Protein AF-A0A538EQU2-F1 (afdb_monomer)

Mean predicted aligned error: 4.3 Å

Structure (mmCIF, N/CA/C/O backbone):
data_AF-A0A538EQU2-F1
#
_entry.id   AF-A0A538EQU2-F1
#
loop_
_atom_site.group_PDB
_atom_site.id
_atom_site.type_symbol
_atom_site.label_atom_id
_atom_site.label_alt_id
_atom_site.label_comp_id
_atom_site.label_asym_id
_atom_site.label_entity_id
_atom_site.label_seq_id
_atom_site.pdbx_PDB_ins_code
_atom_site.Cartn_x
_atom_site.Cartn_y
_atom_site.Cartn_z
_atom_site.occupancy
_atom_site.B_iso_or_equiv
_atom_site.auth_seq_id
_atom_site.auth_comp_id
_atom_site.auth_asym_id
_atom_site.auth_atom_id
_atom_site.pdbx_PDB_model_num
ATOM 1 N N . ARG A 1 1 ? -14.910 -2.045 19.315 1.00 92.25 1 ARG A N 1
ATOM 2 C CA . ARG A 1 1 ? -13.567 -1.432 19.127 1.00 92.25 1 ARG A CA 1
ATOM 3 C C . ARG A 1 1 ? -13.549 -0.853 17.726 1.00 92.25 1 ARG A C 1
ATOM 5 O O . ARG A 1 1 ? -14.188 -1.439 16.858 1.00 92.25 1 ARG A O 1
ATOM 12 N N . ARG A 1 2 ? -12.875 0.270 17.505 1.00 97.75 2 ARG A N 1
ATOM 13 C CA . ARG A 1 2 ? -12.902 1.014 16.248 1.00 97.75 2 ARG A CA 1
ATOM 14 C C . ARG A 1 2 ? -11.550 0.991 15.546 1.00 97.75 2 ARG A C 1
ATOM 16 O O . ARG A 1 2 ? -10.551 1.387 16.137 1.00 97.75 2 ARG A O 1
ATOM 23 N N . LEU A 1 3 ? -11.540 0.582 14.282 1.00 98.19 3 LEU A N 1
ATOM 24 C CA . LEU A 1 3 ? -10.368 0.594 13.410 1.00 98.19 3 LEU A CA 1
ATOM 25 C C . LEU A 1 3 ? -10.465 1.766 12.427 1.00 98.19 3 LEU A C 1
ATOM 27 O O . LEU A 1 3 ? -11.423 1.862 11.660 1.00 98.19 3 LEU A O 1
ATOM 31 N N . ALA A 1 4 ? -9.466 2.643 12.439 1.00 98.25 4 ALA A N 1
ATOM 32 C CA . ALA A 1 4 ? -9.287 3.673 11.431 1.00 98.25 4 ALA A CA 1
ATOM 33 C C . ALA A 1 4 ? -8.661 3.080 10.160 1.00 98.25 4 ALA A C 1
ATOM 35 O O . ALA A 1 4 ? -7.659 2.367 10.213 1.00 98.25 4 ALA A O 1
ATOM 36 N N . LEU A 1 5 ? -9.256 3.401 9.019 1.00 97.88 5 LEU A N 1
ATOM 37 C CA . LEU A 1 5 ? -8.795 3.041 7.686 1.00 97.88 5 LEU A CA 1
ATOM 38 C C . LEU A 1 5 ? -8.417 4.308 6.918 1.00 97.88 5 LEU A C 1
ATOM 40 O O . LEU A 1 5 ? -8.997 5.377 7.139 1.00 97.88 5 LEU A O 1
ATOM 44 N N . GLY A 1 6 ? -7.495 4.158 5.972 1.00 96.56 6 GLY A N 1
ATOM 45 C CA . GLY A 1 6 ? -7.192 5.183 4.981 1.00 96.56 6 GLY A CA 1
ATOM 46 C C . GLY A 1 6 ? -8.298 5.333 3.931 1.00 96.56 6 GLY A C 1
ATOM 47 O O . GLY A 1 6 ? -9.447 4.917 4.120 1.00 96.56 6 GLY A O 1
ATOM 48 N N . SER A 1 7 ? -7.936 5.931 2.798 1.00 95.38 7 SER A N 1
ATOM 49 C CA . SER A 1 7 ? -8.863 6.159 1.685 1.00 95.38 7 SER A CA 1
ATOM 50 C C . SER A 1 7 ? -9.351 4.837 1.095 1.00 95.38 7 SER A C 1
ATOM 52 O O . SER A 1 7 ? -8.582 3.882 0.997 1.00 95.38 7 SER A O 1
ATOM 54 N N . ARG A 1 8 ? -10.636 4.756 0.719 1.00 94.88 8 ARG A N 1
ATOM 55 C CA . ARG A 1 8 ? -11.276 3.506 0.239 1.00 94.88 8 ARG A CA 1
ATOM 56 C C . ARG A 1 8 ? -10.583 2.819 -0.939 1.00 94.88 8 ARG A C 1
ATOM 58 O O . ARG A 1 8 ? -10.803 1.630 -1.130 1.00 94.88 8 ARG A O 1
ATOM 65 N N . ASP A 1 9 ? -9.809 3.544 -1.732 1.00 93.19 9 ASP A N 1
ATOM 66 C CA . ASP A 1 9 ? -9.054 3.031 -2.876 1.00 93.19 9 ASP A CA 1
ATOM 67 C C . ASP A 1 9 ? -7.644 2.536 -2.500 1.00 93.19 9 ASP A C 1
ATOM 69 O O . ASP A 1 9 ? -6.942 1.992 -3.348 1.00 93.19 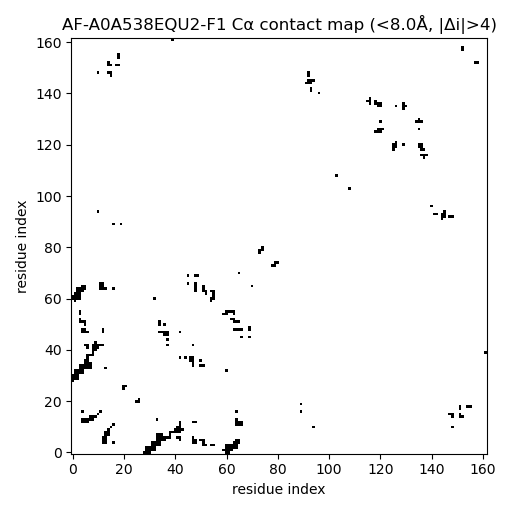9 ASP A O 1
ATOM 73 N N . SER A 1 10 ? -7.218 2.685 -1.241 1.00 94.75 10 SER A N 1
ATOM 74 C CA . SER A 1 10 ? -5.929 2.185 -0.757 1.00 94.75 10 SER A CA 1
ATOM 75 C C . SER A 1 10 ? -5.959 0.678 -0.513 1.00 94.75 10 SER A C 1
ATOM 77 O O . SER A 1 10 ? -6.725 0.178 0.319 1.00 94.75 10 SER A O 1
ATOM 79 N N . ALA A 1 11 ? -5.050 -0.043 -1.173 1.00 94.69 11 ALA A N 1
ATOM 80 C CA . ALA A 1 11 ? -4.857 -1.473 -0.957 1.00 94.69 11 ALA A CA 1
ATOM 81 C C . ALA A 1 11 ? -4.475 -1.776 0.503 1.00 94.69 11 ALA A C 1
ATOM 83 O O . ALA A 1 11 ? -5.140 -2.564 1.174 1.00 94.69 11 ALA A O 1
ATOM 84 N N . GLN A 1 12 ? -3.434 -1.111 1.005 1.00 95.62 12 GLN A N 1
ATOM 85 C CA . GLN A 1 12 ? -2.816 -1.379 2.302 1.00 95.62 12 GLN A CA 1
ATOM 86 C C . GLN A 1 12 ? -3.579 -0.798 3.496 1.00 95.62 12 GLN A C 1
ATOM 88 O O . GLN A 1 12 ? -3.540 -1.376 4.578 1.00 95.62 12 GLN A O 1
ATOM 93 N N . ALA A 1 13 ? -4.267 0.333 3.313 1.00 96.69 13 ALA A N 1
ATOM 94 C CA . ALA A 1 13 ? -4.883 1.075 4.412 1.00 96.69 13 ALA A CA 1
ATOM 95 C C . ALA A 1 13 ? -6.408 0.912 4.478 1.00 96.69 13 ALA A C 1
ATOM 97 O O . ALA A 1 13 ? -7.019 1.364 5.445 1.00 96.69 13 ALA A O 1
ATOM 98 N N . ALA A 1 14 ? -7.038 0.285 3.477 1.00 96.75 14 ALA A N 1
ATOM 99 C CA . ALA A 1 14 ? -8.486 0.083 3.455 1.00 96.75 14 ALA A CA 1
ATOM 100 C C . ALA A 1 14 ? -8.906 -1.297 2.931 1.00 96.75 14 ALA A C 1
ATOM 102 O O . ALA A 1 14 ? -9.552 -2.043 3.664 1.00 96.75 14 ALA A O 1
ATOM 103 N N . ILE A 1 15 ? -8.535 -1.658 1.700 1.00 97.06 15 ILE A N 1
ATOM 104 C CA . ILE A 1 15 ? -9.085 -2.839 1.012 1.00 97.06 15 ILE A CA 1
ATOM 105 C C . ILE A 1 15 ? -8.626 -4.144 1.676 1.00 97.06 15 ILE A C 1
ATOM 107 O O . ILE A 1 15 ? -9.459 -4.948 2.098 1.00 97.06 15 ILE A O 1
ATOM 111 N N . LEU A 1 16 ? -7.314 -4.358 1.809 1.00 97.69 16 LEU A N 1
ATOM 112 C CA . LEU A 1 16 ? -6.766 -5.571 2.421 1.00 97.69 16 LEU A CA 1
ATOM 113 C C . LEU A 1 16 ? -7.088 -5.683 3.921 1.00 97.69 16 LEU A C 1
ATOM 115 O O . LEU A 1 16 ? -7.492 -6.765 4.343 1.00 97.69 16 LEU A O 1
ATOM 119 N N . PRO A 1 17 ? -6.995 -4.616 4.742 1.00 97.38 17 PRO A N 1
ATOM 120 C CA . PRO A 1 17 ? -7.414 -4.683 6.143 1.00 97.38 17 PRO A CA 1
ATOM 121 C C . PRO A 1 17 ? -8.853 -5.179 6.331 1.00 97.38 17 PRO A C 1
ATOM 123 O O . PRO A 1 17 ? -9.096 -6.040 7.172 1.00 97.38 17 PRO A O 1
ATOM 126 N N . VAL A 1 18 ? -9.800 -4.689 5.521 1.00 97.50 18 VAL A N 1
ATOM 127 C CA . VAL A 1 18 ? -11.200 -5.148 5.561 1.00 97.50 18 VAL A CA 1
ATOM 128 C C . VAL A 1 18 ? -11.311 -6.617 5.158 1.00 97.50 18 VAL A C 1
ATOM 130 O O . VAL A 1 18 ? -12.011 -7.382 5.817 1.00 97.50 18 VAL A O 1
ATOM 133 N N . HIS A 1 19 ? -10.586 -7.035 4.123 1.00 97.75 19 HIS A N 1
ATOM 134 C CA . HIS A 1 19 ? -10.559 -8.433 3.699 1.00 97.75 19 HIS A CA 1
ATOM 135 C C . HIS A 1 19 ? -10.064 -9.372 4.809 1.00 97.75 19 HIS A C 1
ATOM 137 O O . HIS A 1 19 ? -10.694 -10.394 5.079 1.00 97.75 19 HIS A O 1
ATOM 143 N N . TYR A 1 20 ? -8.994 -9.008 5.517 1.00 97.81 20 TYR A N 1
ATOM 144 C CA . TYR A 1 20 ? -8.469 -9.834 6.605 1.00 97.81 20 TYR A CA 1
ATOM 145 C C . TYR A 1 20 ? -9.373 -9.849 7.846 1.00 97.81 20 TYR A C 1
ATOM 147 O O . TYR A 1 20 ? -9.475 -10.882 8.508 1.00 97.81 20 TYR A O 1
ATOM 155 N N . LEU A 1 21 ? -10.087 -8.754 8.139 1.00 96.94 21 LEU A N 1
ATOM 156 C CA . LEU A 1 21 ? -11.135 -8.760 9.167 1.00 96.94 21 LEU A CA 1
ATOM 157 C C . LEU A 1 21 ? -12.263 -9.735 8.819 1.00 96.94 21 LEU A C 1
ATOM 159 O O . LEU A 1 21 ? -12.713 -10.482 9.691 1.00 96.94 21 LEU A O 1
ATOM 163 N N . HIS A 1 22 ? -12.674 -9.767 7.551 1.00 96.38 22 HIS A N 1
ATOM 164 C CA . HIS A 1 22 ? -13.692 -10.699 7.087 1.00 96.38 22 HIS A CA 1
ATOM 165 C C . HIS A 1 22 ? -13.235 -12.155 7.186 1.00 96.38 22 HIS A C 1
ATOM 167 O O . HIS A 1 22 ? -13.958 -12.997 7.716 1.00 96.38 22 HIS A O 1
ATOM 173 N N . GLN A 1 23 ? -12.013 -12.463 6.736 1.00 96.75 23 GLN A N 1
ATOM 174 C CA . GLN A 1 23 ? -11.447 -13.812 6.857 1.00 96.75 23 GLN A CA 1
ATOM 175 C C . GLN A 1 23 ? -11.367 -14.286 8.316 1.00 96.75 23 GLN A C 1
ATOM 177 O O . GLN A 1 23 ? -11.511 -15.476 8.588 1.00 96.75 23 GLN A O 1
ATOM 182 N N . ALA A 1 24 ? -11.177 -13.360 9.259 1.00 96.44 24 ALA A N 1
ATOM 183 C CA . ALA A 1 24 ? -11.186 -13.642 10.690 1.00 96.44 24 ALA A CA 1
ATOM 184 C C . ALA A 1 24 ? -12.600 -13.720 11.309 1.00 96.44 24 ALA A C 1
ATOM 186 O O . ALA A 1 24 ? -12.722 -14.021 12.496 1.00 96.44 24 ALA A O 1
ATOM 187 N N . GLY A 1 25 ? -13.664 -13.442 10.547 1.00 96.94 25 GLY A N 1
ATOM 188 C CA . GLY A 1 25 ? -15.045 -13.414 11.039 1.00 96.94 25 GLY A CA 1
ATOM 189 C C . GLY A 1 25 ? -15.344 -12.246 11.986 1.00 96.94 25 GLY A C 1
ATOM 190 O O . GLY A 1 25 ? -16.201 -12.366 12.861 1.00 96.94 25 GLY A O 1
ATOM 191 N N . LEU A 1 26 ? -14.621 -11.128 11.852 1.00 96.38 26 LEU A N 1
ATOM 192 C CA . LEU A 1 26 ? -14.677 -9.985 12.772 1.00 96.38 26 LEU A CA 1
ATOM 193 C C . LEU A 1 26 ? -15.533 -8.811 12.273 1.00 96.38 26 LEU A C 1
ATOM 195 O O . LEU A 1 26 ? -15.562 -7.771 12.932 1.00 96.38 26 LEU A O 1
ATOM 199 N N . ASP A 1 27 ? -16.261 -8.962 11.163 1.00 92.12 27 ASP A N 1
ATOM 200 C CA . ASP A 1 27 ? -17.021 -7.871 10.524 1.00 92.12 27 ASP A CA 1
ATOM 201 C C . ASP A 1 27 ? -17.986 -7.150 11.480 1.00 92.12 27 ASP A C 1
ATOM 203 O O . ASP A 1 27 ? -18.115 -5.931 11.440 1.00 92.12 27 ASP A O 1
ATOM 207 N N . ALA A 1 28 ? -18.655 -7.894 12.367 1.00 92.19 28 ALA A N 1
ATOM 208 C CA . ALA A 1 28 ? -19.609 -7.339 13.333 1.00 92.19 28 ALA A CA 1
ATOM 209 C C . ALA A 1 28 ? -18.965 -6.903 14.664 1.00 92.19 28 ALA A C 1
ATOM 211 O O . ALA A 1 28 ? -19.634 -6.307 15.507 1.00 92.19 28 ALA A O 1
ATOM 212 N N . ALA A 1 29 ? -17.688 -7.229 14.885 1.00 94.44 29 ALA A N 1
ATOM 213 C CA . ALA A 1 29 ? -16.972 -6.948 16.131 1.00 94.44 29 ALA A CA 1
ATOM 214 C C . ALA A 1 29 ? -16.153 -5.646 16.074 1.00 94.44 29 ALA A C 1
ATOM 216 O O . ALA A 1 29 ? -15.727 -5.128 17.117 1.00 94.44 29 ALA A O 1
ATOM 217 N N . VAL A 1 30 ? -15.915 -5.128 14.866 1.00 96.50 30 VAL A N 1
ATOM 218 C CA . VAL A 1 30 ? -15.043 -3.980 14.613 1.00 96.50 30 VAL A CA 1
ATOM 219 C C . VAL A 1 30 ? -15.813 -2.879 13.893 1.00 96.50 30 VAL A C 1
ATOM 221 O O . VAL A 1 30 ? -16.273 -3.051 12.769 1.00 96.50 30 VAL A O 1
ATOM 224 N N . ASP A 1 31 ? -15.888 -1.709 14.522 1.00 97.56 31 ASP A N 1
ATOM 225 C CA . ASP A 1 31 ? -16.409 -0.507 13.879 1.00 97.56 31 ASP A CA 1
ATOM 226 C C . ASP A 1 31 ? -15.339 0.080 12.954 1.00 97.56 31 ASP A C 1
ATOM 228 O O . ASP A 1 31 ? -14.210 0.326 13.383 1.00 97.56 31 ASP A O 1
ATOM 232 N N . LEU A 1 32 ? -15.680 0.364 11.700 1.00 97.69 32 LEU A N 1
ATOM 233 C CA . LEU A 1 32 ? -14.740 0.950 10.744 1.00 97.69 32 LEU A CA 1
ATOM 234 C C . LEU A 1 32 ? -14.916 2.470 10.666 1.00 97.69 32 LEU A C 1
ATOM 236 O O . LEU A 1 32 ? -16.000 2.968 10.363 1.00 97.69 32 LEU A O 1
ATOM 240 N N . LEU A 1 33 ? -13.834 3.213 10.897 1.00 98.00 33 LEU A N 1
ATOM 241 C CA . LEU A 1 33 ? -13.748 4.649 10.637 1.00 98.00 33 LEU A CA 1
ATOM 242 C C . LEU A 1 33 ? -12.923 4.869 9.372 1.00 98.00 33 LEU A C 1
ATOM 244 O O . LEU A 1 33 ? -11.709 4.710 9.392 1.00 98.00 33 LEU A O 1
ATOM 248 N N . ARG A 1 34 ? -13.568 5.253 8.272 1.00 96.38 34 ARG A N 1
ATOM 249 C CA . ARG A 1 34 ? -12.881 5.480 6.997 1.00 96.38 34 ARG A CA 1
ATOM 250 C C . ARG A 1 34 ? -12.536 6.950 6.784 1.00 96.38 34 ARG A C 1
ATOM 252 O O . ARG A 1 34 ? -13.391 7.810 6.990 1.00 96.38 34 ARG A O 1
ATOM 259 N N . ILE A 1 35 ? -11.310 7.221 6.333 1.00 96.19 35 ILE A N 1
ATOM 260 C CA . ILE A 1 35 ? -10.812 8.575 6.077 1.00 96.19 35 ILE A CA 1
ATOM 261 C C . ILE A 1 35 ? -10.385 8.714 4.611 1.00 96.19 35 ILE A C 1
ATOM 263 O O . ILE A 1 35 ? -9.271 8.378 4.206 1.00 96.19 35 ILE A O 1
ATOM 267 N N . ASP A 1 36 ? -11.292 9.261 3.808 1.00 94.12 36 ASP A N 1
ATOM 268 C CA . ASP A 1 36 ? -11.098 9.504 2.377 1.00 94.12 36 ASP A CA 1
ATOM 269 C C . ASP A 1 36 ? -10.420 10.862 2.120 1.00 94.12 36 ASP A C 1
ATOM 271 O O . ASP A 1 36 ? -11.040 11.789 1.599 1.00 94.12 36 ASP A O 1
ATOM 275 N N . SER A 1 37 ? -9.159 11.010 2.536 1.00 89.88 37 SER A N 1
ATOM 276 C CA . 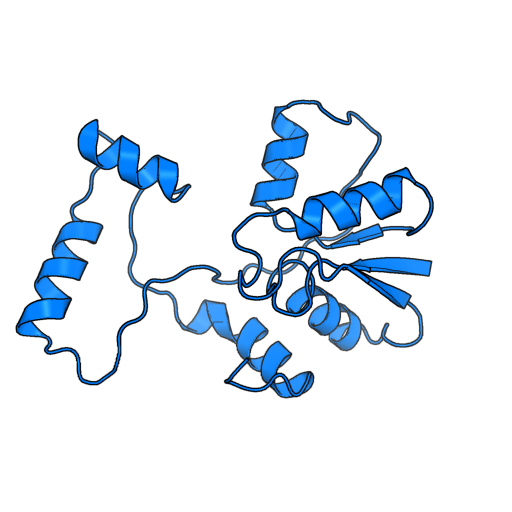SER A 1 37 ? -8.405 12.262 2.375 1.00 89.88 37 SER A CA 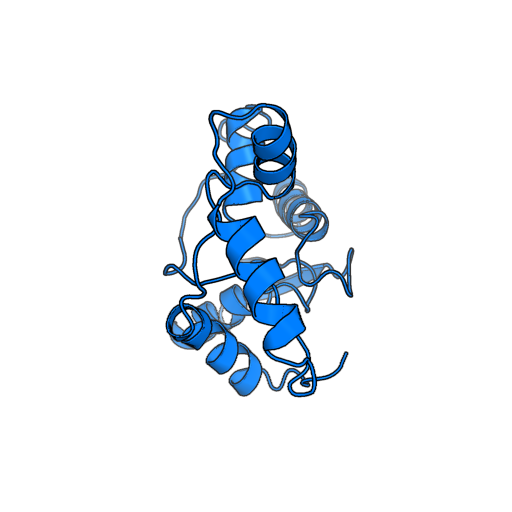1
ATOM 277 C C . SER A 1 37 ? -7.552 12.349 1.105 1.00 89.88 37 SER A C 1
ATOM 279 O O . SER A 1 37 ? -7.104 13.449 0.783 1.00 89.88 37 SER A O 1
ATOM 281 N N . ASP A 1 38 ? -7.345 11.244 0.377 1.00 86.56 38 ASP A N 1
ATOM 282 C CA . ASP A 1 38 ? -6.484 11.214 -0.816 1.00 86.56 38 ASP A CA 1
ATOM 283 C C . ASP A 1 38 ? -6.963 10.208 -1.885 1.00 86.56 38 ASP A C 1
ATOM 285 O O . ASP A 1 38 ? -6.227 9.337 -2.348 1.00 86.56 38 ASP A O 1
ATOM 289 N N . LEU A 1 39 ? -8.244 10.311 -2.255 1.00 90.25 39 LEU A N 1
ATOM 290 C CA . LEU A 1 39 ? -8.863 9.448 -3.267 1.00 90.25 39 LEU A CA 1
ATOM 291 C C . LEU A 1 39 ? -8.269 9.653 -4.667 1.00 90.25 39 LEU A C 1
ATOM 293 O O . LEU A 1 39 ? -7.948 10.767 -5.081 1.00 90.25 39 LEU A O 1
ATOM 297 N N . GLY A 1 40 ? -8.199 8.563 -5.427 1.00 87.56 40 GLY A N 1
ATOM 298 C CA . GLY A 1 40 ? -7.614 8.501 -6.765 1.00 87.56 40 GLY A CA 1
ATOM 299 C C . GLY A 1 40 ? -6.102 8.273 -6.751 1.00 87.56 40 GLY A C 1
ATOM 300 O O . GLY A 1 40 ? -5.488 8.186 -7.817 1.00 87.56 40 GLY A O 1
ATOM 301 N N . LYS A 1 41 ? -5.488 8.184 -5.565 1.00 88.44 41 LYS A N 1
ATOM 302 C CA . LYS A 1 41 ? -4.062 7.881 -5.388 1.00 88.44 41 LYS A CA 1
ATOM 303 C C . LYS A 1 41 ? -3.806 6.435 -5.004 1.00 88.44 41 LYS A C 1
ATOM 305 O O . LYS A 1 41 ? -2.650 6.037 -4.972 1.00 88.44 41 LYS A O 1
ATOM 310 N N . HIS A 1 42 ? -4.845 5.648 -4.729 1.00 88.19 42 HIS A N 1
ATOM 311 C CA . HIS A 1 42 ? -4.731 4.216 -4.443 1.00 88.19 42 HIS A CA 1
ATOM 312 C C . HIS A 1 42 ? -3.758 3.890 -3.291 1.00 88.19 42 HIS A C 1
ATOM 314 O O . HIS A 1 42 ? -3.185 2.805 -3.220 1.00 88.19 42 HIS A O 1
ATOM 320 N N . GLY A 1 43 ? -3.577 4.838 -2.363 1.00 84.56 43 GLY A N 1
ATOM 321 C CA . GLY A 1 43 ? -2.656 4.714 -1.233 1.00 84.56 43 GLY A CA 1
ATOM 322 C C . GLY A 1 43 ? -1.195 5.091 -1.507 1.00 84.56 43 GLY A C 1
ATOM 323 O O . GLY A 1 43 ? -0.363 4.808 -0.657 1.00 84.56 43 GLY A O 1
ATOM 324 N N . ASP A 1 44 ? -0.860 5.722 -2.632 1.00 84.44 44 ASP A N 1
ATOM 325 C CA . ASP A 1 44 ? 0.534 6.027 -3.007 1.00 84.44 44 ASP A CA 1
ATOM 326 C C . ASP A 1 44 ? 1.231 7.066 -2.099 1.00 84.44 44 ASP A C 1
ATOM 328 O O . ASP A 1 44 ? 2.433 7.004 -1.865 1.00 84.44 44 ASP A O 1
ATOM 332 N N . THR A 1 45 ? 0.493 8.023 -1.524 1.00 82.62 45 THR A N 1
ATOM 333 C CA . THR A 1 45 ? 1.106 9.172 -0.821 1.00 82.62 45 THR A CA 1
ATOM 334 C C . THR A 1 45 ? 1.293 8.988 0.689 1.00 82.62 45 THR A C 1
ATOM 336 O O . THR A 1 45 ? 1.888 9.846 1.343 1.00 82.62 45 THR A O 1
ATOM 339 N N . GLY A 1 46 ? 0.698 7.948 1.285 1.00 87.25 46 GLY A N 1
ATOM 340 C CA . GLY A 1 46 ? 0.628 7.756 2.742 1.00 87.25 46 GLY A CA 1
ATOM 341 C C . GLY A 1 46 ? -0.227 8.788 3.504 1.00 87.25 46 GLY A C 1
ATOM 342 O O . GLY A 1 46 ? -0.404 8.666 4.716 1.00 87.25 46 GLY A O 1
ATOM 343 N N . ARG A 1 47 ? -0.814 9.800 2.841 1.00 90.81 47 ARG A N 1
ATOM 344 C CA . ARG A 1 47 ? -1.575 10.870 3.516 1.00 90.81 47 ARG A CA 1
ATOM 345 C C . ARG A 1 47 ? -2.737 10.334 4.353 1.00 90.81 47 ARG A C 1
ATOM 347 O O . ARG A 1 47 ? -2.896 10.727 5.508 1.00 90.81 47 ARG A O 1
ATOM 354 N N . SER A 1 48 ? -3.538 9.441 3.779 1.00 94.00 48 SER A N 1
ATOM 355 C CA . SER A 1 48 ? -4.701 8.884 4.477 1.00 94.00 48 SER A CA 1
ATOM 356 C C . SER A 1 48 ? -4.322 7.964 5.642 1.00 94.00 48 SER A C 1
ATOM 358 O O . SER A 1 48 ? -5.059 7.885 6.622 1.00 94.00 48 SER A O 1
ATOM 360 N N . GLU A 1 49 ? -3.138 7.351 5.597 1.00 94.69 49 GLU A N 1
ATOM 361 C CA . GLU A 1 49 ? -2.577 6.562 6.699 1.00 94.69 49 GLU A CA 1
ATOM 362 C C . GLU A 1 49 ? -2.183 7.457 7.877 1.00 94.69 49 GLU A C 1
ATOM 364 O O . GLU A 1 49 ? -2.515 7.156 9.023 1.00 94.69 49 GLU A O 1
ATOM 369 N N . LEU A 1 50 ? -1.549 8.603 7.605 1.00 94.00 50 LEU A N 1
ATOM 370 C CA . LEU A 1 50 ? -1.237 9.596 8.638 1.00 94.00 50 LEU A CA 1
ATOM 371 C C . LEU A 1 50 ? -2.508 10.153 9.293 1.00 94.00 50 LEU A C 1
ATOM 373 O O . LEU A 1 50 ? -2.534 10.372 10.504 1.00 94.00 50 LEU A O 1
ATOM 377 N N . ASP A 1 51 ? -3.576 10.359 8.521 1.00 94.94 51 ASP A N 1
ATOM 378 C CA . ASP A 1 51 ? -4.861 10.794 9.071 1.00 94.94 51 ASP A CA 1
ATOM 379 C C . ASP A 1 51 ? -5.543 9.684 9.905 1.00 94.94 51 ASP A C 1
ATOM 381 O O . ASP A 1 51 ? -6.163 9.983 10.931 1.00 94.94 51 ASP A O 1
ATOM 385 N N . ALA A 1 52 ? -5.374 8.407 9.535 1.00 96.25 52 ALA A N 1
ATOM 386 C CA . ALA A 1 52 ? -5.816 7.261 10.336 1.00 96.25 52 ALA A CA 1
ATOM 387 C C . ALA A 1 52 ? -5.038 7.143 11.656 1.00 96.25 52 ALA A C 1
ATOM 389 O O . ALA A 1 52 ? -5.644 6.949 12.709 1.00 96.25 52 ALA A O 1
ATOM 390 N N . ILE A 1 53 ? -3.720 7.354 11.630 1.00 94.69 53 ILE A N 1
ATOM 391 C CA . ILE A 1 53 ? -2.887 7.427 12.838 1.00 94.69 53 ILE A CA 1
ATOM 392 C C . ILE A 1 53 ? -3.339 8.571 13.746 1.00 94.69 53 ILE A C 1
ATOM 394 O O . ILE A 1 53 ? -3.533 8.360 14.940 1.00 94.69 53 ILE A O 1
ATOM 398 N N . ARG A 1 54 ? -3.578 9.767 13.194 1.00 93.94 54 ARG A N 1
ATOM 399 C CA . ARG A 1 54 ? -4.116 10.900 13.966 1.00 93.94 54 ARG A CA 1
ATOM 400 C C . ARG A 1 54 ? -5.434 10.548 14.647 1.00 93.94 54 ARG A C 1
ATOM 402 O O . ARG A 1 54 ? -5.637 10.926 15.789 1.00 93.94 54 ARG A O 1
ATOM 409 N N . ALA A 1 55 ? -6.309 9.778 13.997 1.00 96.44 55 ALA A N 1
ATOM 410 C CA . ALA A 1 55 ? -7.544 9.321 14.632 1.00 96.44 55 ALA A CA 1
ATOM 411 C C . ALA A 1 55 ? -7.308 8.438 15.865 1.00 96.44 55 ALA A C 1
ATOM 413 O O . ALA A 1 55 ? -8.110 8.501 16.792 1.00 96.44 55 ALA A O 1
ATOM 414 N N . VAL A 1 56 ? -6.226 7.658 15.901 1.00 95.19 56 VAL A N 1
ATOM 415 C CA . VAL A 1 56 ? -5.838 6.892 17.095 1.00 95.19 56 VAL A CA 1
ATOM 416 C C . VAL A 1 56 ? -5.303 7.819 18.186 1.00 95.19 56 VAL A C 1
ATOM 418 O O . VAL A 1 56 ? -5.727 7.718 19.331 1.00 95.19 56 VAL A O 1
ATOM 421 N N . LEU A 1 57 ? -4.425 8.760 17.830 1.00 92.94 57 LEU A N 1
ATOM 422 C CA . LEU A 1 57 ? -3.836 9.714 18.781 1.00 92.94 57 LEU A CA 1
ATOM 423 C C . LEU A 1 57 ? -4.874 10.662 19.399 1.00 92.94 57 LEU A C 1
ATOM 425 O O . LEU A 1 57 ? -4.751 11.031 20.560 1.00 92.94 57 LEU A O 1
ATOM 429 N N . ASP A 1 58 ? -5.905 11.019 18.634 1.00 94.88 58 ASP A N 1
ATOM 430 C CA . ASP A 1 58 ? -7.032 11.842 19.083 1.00 94.88 58 ASP A CA 1
ATOM 431 C C . ASP A 1 58 ? -8.105 11.028 19.841 1.00 94.88 58 ASP A C 1
ATOM 433 O O . ASP A 1 58 ? -9.209 11.529 20.057 1.00 94.88 58 ASP A O 1
ATOM 437 N N . GLU A 1 59 ? -7.849 9.751 20.155 1.00 95.25 59 GLU A N 1
ATOM 438 C CA . GLU A 1 59 ? -8.794 8.830 20.813 1.00 95.25 59 GLU A CA 1
ATOM 439 C C . GLU A 1 59 ? -10.118 8.618 20.040 1.00 95.25 59 GLU A C 1
ATOM 441 O O . GLU A 1 59 ? -11.135 8.183 20.584 1.00 95.25 59 GLU A O 1
ATOM 446 N N . ARG A 1 60 ? -10.126 8.891 18.728 1.00 97.56 60 ARG A N 1
ATOM 447 C CA . ARG A 1 60 ? -11.281 8.668 17.836 1.00 97.56 60 ARG A CA 1
ATOM 448 C C . ARG A 1 60 ? -11.347 7.239 17.291 1.00 97.56 60 ARG A C 1
ATOM 450 O O . ARG A 1 60 ? -12.394 6.851 16.760 1.00 97.56 60 ARG A O 1
ATOM 457 N N . ALA A 1 61 ? -10.261 6.477 17.397 1.00 97.81 61 ALA A N 1
ATOM 458 C CA . ALA A 1 61 ? -10.149 5.068 17.030 1.00 97.81 61 ALA A CA 1
ATOM 459 C C . ALA A 1 61 ? -9.214 4.321 17.997 1.00 97.81 61 ALA A C 1
ATOM 461 O O . ALA A 1 61 ? -8.324 4.920 18.589 1.00 97.81 61 ALA A O 1
ATOM 462 N N . ASP A 1 62 ? -9.402 3.007 18.133 1.00 96.81 62 ASP A N 1
ATOM 463 C CA . ASP A 1 62 ? -8.555 2.142 18.966 1.00 96.81 62 ASP A CA 1
ATOM 464 C C . ASP A 1 62 ? -7.298 1.653 18.216 1.00 96.81 62 ASP A C 1
ATOM 466 O O . ASP A 1 62 ? -6.307 1.277 18.836 1.00 96.81 62 ASP A O 1
ATOM 470 N N . ALA A 1 63 ? -7.354 1.598 16.883 1.00 97.00 63 ALA A N 1
ATOM 471 C CA . ALA A 1 63 ? -6.290 1.098 16.014 1.00 97.00 63 ALA A CA 1
ATOM 472 C C . ALA A 1 63 ? -6.346 1.780 14.641 1.00 97.00 63 ALA A C 1
ATOM 474 O O . ALA A 1 63 ? -7.388 2.317 14.264 1.00 97.00 63 ALA A O 1
ATOM 475 N N . ALA A 1 64 ? -5.259 1.707 13.870 1.00 97.25 64 ALA A N 1
ATOM 476 C CA . ALA A 1 64 ? -5.201 2.161 12.481 1.00 97.25 64 ALA A CA 1
ATOM 477 C C . ALA A 1 64 ? -4.591 1.082 11.578 1.00 97.25 64 ALA A C 1
ATOM 479 O O . ALA A 1 64 ? -3.665 0.383 11.988 1.00 97.25 64 ALA A O 1
ATOM 480 N N . ALA A 1 65 ? -5.093 0.972 10.348 1.00 97.31 65 ALA A N 1
ATOM 481 C CA . ALA A 1 65 ? -4.466 0.183 9.295 1.00 97.31 65 ALA A CA 1
ATOM 482 C C . ALA A 1 65 ? -3.581 1.077 8.418 1.00 97.31 65 ALA A C 1
ATOM 484 O O . ALA A 1 65 ? -4.054 2.072 7.868 1.00 97.31 65 ALA A O 1
ATOM 485 N N . ILE A 1 66 ? -2.304 0.717 8.292 1.00 95.50 66 ILE A N 1
ATOM 486 C CA . ILE A 1 66 ? -1.287 1.479 7.557 1.00 95.50 66 ILE A CA 1
ATOM 487 C C . ILE A 1 66 ? -0.354 0.533 6.792 1.00 95.50 66 ILE A C 1
ATOM 489 O O . ILE A 1 66 ? -0.245 -0.651 7.116 1.00 95.50 66 ILE A O 1
ATOM 493 N N . GLY A 1 67 ? 0.336 1.058 5.785 1.00 94.19 67 GLY A N 1
ATOM 494 C CA . GLY A 1 67 ? 1.381 0.363 5.048 1.00 94.19 67 GLY A CA 1
ATOM 495 C C . GLY A 1 67 ? 2.711 0.336 5.797 1.00 94.19 67 GLY A C 1
ATOM 496 O O . GLY A 1 67 ? 3.021 1.212 6.609 1.00 94.19 67 GLY A O 1
ATOM 497 N N . ILE A 1 68 ? 3.539 -0.662 5.474 1.00 90.88 68 ILE A N 1
ATOM 498 C CA . ILE A 1 68 ? 4.853 -0.844 6.103 1.00 90.88 68 ILE A CA 1
ATOM 499 C C . ILE A 1 68 ? 5.778 0.358 5.872 1.00 90.88 68 ILE A C 1
ATOM 501 O O . ILE A 1 68 ? 6.473 0.774 6.792 1.00 90.88 68 ILE A O 1
ATOM 505 N N . THR A 1 69 ? 5.725 0.980 4.690 1.00 88.44 69 THR A N 1
ATOM 506 C CA . THR A 1 69 ? 6.535 2.161 4.363 1.00 88.44 69 THR A CA 1
ATOM 507 C C . THR A 1 69 ? 6.240 3.327 5.307 1.00 88.44 69 THR A C 1
ATOM 509 O O . THR A 1 69 ? 7.167 3.954 5.820 1.00 88.44 69 THR A O 1
ATOM 512 N N . THR A 1 70 ? 4.960 3.582 5.598 1.00 91.00 70 THR A N 1
ATOM 513 C CA . THR A 1 70 ? 4.537 4.607 6.561 1.00 91.00 70 THR A CA 1
ATOM 514 C C . THR A 1 70 ? 4.967 4.252 7.979 1.00 91.00 70 THR A C 1
ATOM 516 O O . THR A 1 70 ? 5.509 5.100 8.686 1.00 91.00 70 THR A O 1
ATOM 519 N N . TRP A 1 71 ? 4.777 2.995 8.390 1.00 91.31 71 TRP A N 1
ATOM 520 C CA . TRP A 1 71 ? 5.197 2.518 9.710 1.00 91.31 71 TRP A CA 1
ATOM 521 C C . TRP A 1 71 ? 6.705 2.699 9.938 1.00 91.31 71 TRP A C 1
ATOM 523 O O . TRP A 1 71 ? 7.124 3.259 10.951 1.00 91.31 71 TRP A O 1
ATOM 533 N N . GLU A 1 72 ? 7.530 2.293 8.971 1.00 88.12 72 GLU A N 1
ATOM 534 C CA . GLU A 1 72 ? 8.986 2.428 9.042 1.00 88.12 72 GLU A CA 1
ATOM 535 C C . GLU A 1 72 ? 9.454 3.885 8.995 1.00 88.12 72 GLU A C 1
ATOM 537 O O . GLU A 1 72 ? 10.461 4.224 9.615 1.00 88.12 72 GLU A O 1
ATOM 542 N N . ALA A 1 73 ? 8.769 4.755 8.248 1.00 84.88 73 ALA A N 1
ATOM 543 C CA . ALA A 1 73 ? 9.075 6.184 8.229 1.00 84.88 73 ALA A CA 1
ATOM 544 C C . ALA A 1 73 ? 8.852 6.815 9.613 1.00 84.88 73 ALA A C 1
ATOM 546 O O . ALA A 1 73 ? 9.753 7.451 10.152 1.00 84.88 73 ALA A O 1
ATOM 547 N N . ILE A 1 74 ? 7.702 6.545 10.238 1.00 82.44 74 ILE A N 1
ATOM 548 C CA . ILE A 1 74 ? 7.374 7.062 11.576 1.00 82.44 74 ILE A CA 1
ATOM 549 C C . ILE A 1 74 ? 8.334 6.515 12.638 1.00 82.44 74 ILE A C 1
ATOM 551 O O . ILE A 1 74 ? 8.753 7.254 13.528 1.00 82.44 74 ILE A O 1
ATOM 555 N N . GLY A 1 75 ? 8.689 5.228 12.547 1.00 76.25 75 GLY A N 1
ATOM 556 C CA . GLY A 1 75 ? 9.624 4.593 13.475 1.00 76.25 75 GLY A CA 1
ATOM 557 C C . GLY A 1 75 ? 11.050 5.141 13.370 1.00 76.25 75 GLY A C 1
ATOM 558 O O . GLY A 1 75 ? 11.707 5.311 14.393 1.00 76.25 75 GLY A O 1
ATOM 559 N N . ARG A 1 76 ? 11.527 5.444 12.153 1.00 65.56 76 ARG A N 1
ATOM 560 C CA . ARG A 1 76 ? 12.869 6.011 11.918 1.00 65.56 76 ARG A CA 1
ATOM 561 C C . ARG A 1 76 ? 13.028 7.429 12.442 1.00 65.56 76 ARG A C 1
ATOM 563 O O . ARG A 1 76 ? 14.094 7.757 12.950 1.00 65.56 76 ARG A O 1
ATOM 570 N N . ASP A 1 77 ? 11.984 8.238 12.335 1.00 62.69 77 ASP A N 1
ATOM 571 C CA . ASP A 1 77 ? 12.018 9.628 12.791 1.00 62.69 77 ASP A CA 1
ATOM 572 C C . ASP A 1 77 ? 11.831 9.757 14.317 1.00 62.69 77 ASP A C 1
ATOM 574 O O . ASP A 1 77 ? 11.746 10.873 14.825 1.00 62.69 77 ASP A O 1
ATOM 578 N N . GLU A 1 78 ? 11.723 8.632 15.048 1.00 63.12 78 GLU A N 1
ATOM 579 C CA . GLU A 1 78 ? 11.391 8.565 16.482 1.00 63.12 78 GLU A CA 1
ATOM 580 C C . GLU A 1 78 ? 10.180 9.437 16.855 1.00 63.12 78 GLU A C 1
ATOM 582 O O . GLU A 1 78 ? 10.034 9.866 17.997 1.00 63.12 78 GLU A O 1
ATOM 587 N N . LEU A 1 79 ? 9.288 9.705 15.895 1.00 60.50 79 LEU A N 1
ATOM 588 C CA . LEU A 1 79 ? 8.223 10.699 16.042 1.00 60.50 79 LEU A CA 1
ATOM 589 C C . LEU A 1 79 ? 7.278 10.359 17.198 1.00 60.50 79 LEU A C 1
ATOM 591 O O . LEU A 1 79 ? 6.650 11.255 17.758 1.00 60.50 79 LEU A O 1
ATOM 595 N N . MET A 1 80 ? 7.163 9.072 17.546 1.00 65.12 80 MET A N 1
ATOM 596 C CA . MET A 1 80 ? 6.219 8.576 18.546 1.00 65.12 80 MET A CA 1
ATOM 597 C C . MET A 1 80 ? 6.735 7.342 19.313 1.00 65.12 80 MET A C 1
ATOM 599 O O . MET A 1 80 ? 6.146 6.260 19.205 1.00 65.12 80 MET A O 1
ATOM 603 N N . PRO A 1 81 ? 7.813 7.457 20.112 1.00 67.06 81 PRO A N 1
ATOM 604 C CA . PRO A 1 81 ? 8.342 6.327 20.862 1.00 67.06 81 PRO A CA 1
ATOM 605 C C . PRO A 1 81 ? 7.315 5.905 21.921 1.00 67.06 81 PRO A C 1
ATOM 607 O O . PRO A 1 81 ? 6.967 6.677 22.812 1.00 67.06 81 PRO A O 1
ATOM 610 N N . GLY A 1 82 ? 6.798 4.681 21.807 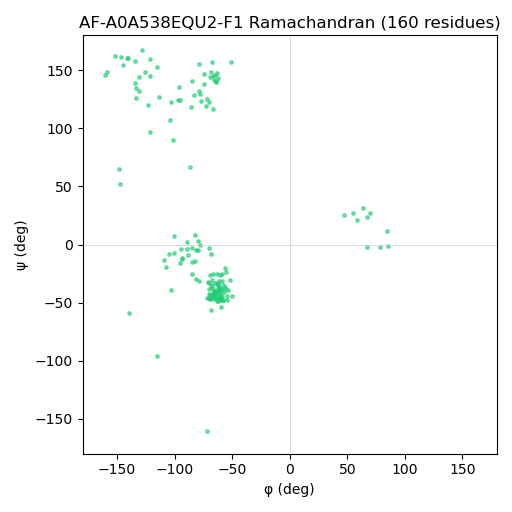1.00 73.88 82 GLY A N 1
ATOM 611 C CA . GLY A 1 82 ? 5.842 4.108 22.760 1.00 73.88 82 GLY A CA 1
ATOM 612 C C . GLY A 1 82 ? 4.385 4.568 22.619 1.00 73.88 82 GLY A C 1
ATOM 613 O O . GLY A 1 82 ? 3.547 4.061 23.359 1.00 73.88 82 GLY A O 1
ATOM 614 N N . ALA A 1 83 ? 4.054 5.473 21.686 1.00 82.12 83 ALA A N 1
ATOM 615 C CA . ALA A 1 83 ? 2.661 5.903 21.488 1.00 82.12 83 ALA A CA 1
ATOM 616 C C . ALA A 1 83 ? 1.849 4.917 20.631 1.00 82.12 83 ALA A C 1
ATOM 618 O O . ALA A 1 83 ? 0.641 4.796 20.808 1.00 82.12 83 ALA A O 1
ATOM 619 N N . LEU A 1 84 ? 2.511 4.204 19.713 1.00 88.06 84 LEU A N 1
ATOM 620 C CA . LEU A 1 84 ? 1.909 3.158 18.889 1.00 88.06 84 LEU A CA 1
ATOM 621 C C . LEU A 1 84 ? 2.690 1.852 19.022 1.00 88.06 84 LEU A C 1
ATOM 623 O O . LEU A 1 84 ? 3.912 1.853 19.170 1.00 88.06 84 LEU A O 1
ATOM 627 N N . ALA A 1 85 ? 1.978 0.737 18.899 1.00 90.62 85 ALA A N 1
ATOM 628 C CA . ALA A 1 85 ? 2.553 -0.596 18.816 1.00 90.62 85 ALA A CA 1
ATOM 629 C C . ALA A 1 85 ? 1.872 -1.386 17.69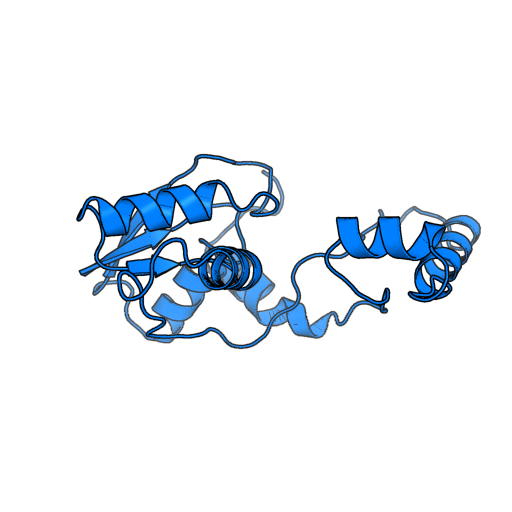4 1.00 90.62 85 ALA A C 1
ATOM 631 O O . ALA A 1 85 ? 0.650 -1.334 17.538 1.00 90.62 85 ALA A O 1
ATOM 632 N N . GLU A 1 86 ? 2.661 -2.141 16.929 1.00 92.44 86 GLU A N 1
ATOM 633 C CA . GLU A 1 86 ? 2.119 -3.134 16.004 1.00 92.44 86 GLU A CA 1
ATOM 634 C C . GLU A 1 86 ? 1.524 -4.291 16.819 1.00 92.44 86 GLU A C 1
ATOM 636 O O . GLU A 1 86 ? 2.221 -4.919 17.615 1.00 92.44 86 GLU A O 1
ATOM 641 N N . PHE A 1 87 ? 0.237 -4.579 16.622 1.00 93.19 87 PHE A N 1
ATOM 642 C CA . PHE A 1 87 ? -0.432 -5.728 17.246 1.00 93.19 87 PHE A CA 1
ATOM 643 C C . PHE A 1 87 ? -0.773 -6.837 16.241 1.00 93.19 87 PHE A C 1
ATOM 645 O O . PHE A 1 87 ? -1.117 -7.948 16.644 1.00 93.19 87 PHE A O 1
ATOM 652 N N . TRP A 1 88 ? -0.701 -6.547 14.940 1.00 96.19 88 TRP A N 1
ATOM 653 C CA . TRP A 1 88 ? -0.954 -7.501 13.868 1.00 96.19 88 TRP A CA 1
ATOM 654 C C . TRP A 1 88 ? -0.292 -7.042 12.566 1.00 96.19 88 TRP A C 1
ATOM 656 O O . TRP A 1 88 ? -0.197 -5.843 12.304 1.00 96.19 88 TRP A O 1
ATOM 666 N N . ARG A 1 89 ? 0.123 -8.002 11.736 1.00 96.44 89 ARG A N 1
ATOM 667 C CA . ARG A 1 89 ? 0.739 -7.770 10.428 1.00 96.44 89 ARG A CA 1
ATOM 668 C C . ARG A 1 89 ? 0.101 -8.684 9.388 1.00 96.44 89 ARG A C 1
ATOM 670 O O . ARG A 1 89 ? -0.054 -9.879 9.636 1.00 96.44 89 ARG A O 1
ATOM 677 N N . SER A 1 90 ? -0.231 -8.130 8.223 1.00 96.62 90 SER A N 1
ATOM 678 C CA . SER A 1 90 ? -0.765 -8.916 7.111 1.00 96.62 90 SER A CA 1
ATOM 679 C C . SER A 1 90 ? 0.277 -9.876 6.533 1.00 96.62 90 SER A C 1
ATOM 681 O O . SER A 1 90 ? 1.478 -9.596 6.602 1.00 96.62 90 SER A O 1
ATOM 683 N N . PRO A 1 91 ? -0.158 -10.957 5.864 1.00 95.88 91 PRO A N 1
ATOM 684 C CA . PRO A 1 91 ? 0.678 -11.645 4.889 1.00 95.88 91 PRO A CA 1
ATOM 685 C C . PRO A 1 91 ? 1.273 -10.671 3.861 1.00 95.88 91 PRO A C 1
ATOM 687 O O . PRO A 1 91 ? 0.741 -9.580 3.629 1.00 95.88 91 PRO A O 1
ATOM 690 N N . THR A 1 92 ? 2.379 -11.071 3.238 1.00 95.00 92 THR A N 1
ATOM 691 C CA . THR A 1 92 ? 3.015 -10.306 2.159 1.00 95.00 92 THR A CA 1
ATOM 692 C C . THR A 1 92 ? 2.159 -10.322 0.899 1.00 95.00 92 THR A C 1
ATOM 694 O O . THR A 1 92 ? 1.560 -11.343 0.568 1.00 95.00 92 THR A O 1
ATOM 697 N N . TYR A 1 93 ? 2.156 -9.211 0.173 1.00 94.56 93 TYR A N 1
ATOM 698 C CA . TYR A 1 93 ? 1.472 -9.051 -1.107 1.00 94.56 93 TYR A CA 1
ATOM 699 C C . TYR A 1 93 ? 2.280 -8.103 -1.998 1.00 94.56 93 TYR A C 1
ATOM 701 O O . TYR A 1 93 ? 3.133 -7.354 -1.514 1.00 94.56 93 TYR A O 1
ATOM 709 N N . CYS A 1 94 ? 2.019 -8.134 -3.301 1.00 92.81 94 CYS A N 1
ATOM 710 C CA . CYS A 1 94 ? 2.585 -7.175 -4.243 1.00 92.81 94 CYS A CA 1
ATOM 711 C C . CYS A 1 94 ? 1.727 -5.906 -4.295 1.00 92.81 94 CYS A C 1
ATOM 713 O O . CYS A 1 94 ? 0.500 -5.970 -4.254 1.00 92.81 94 CYS A O 1
ATOM 715 N N . HIS A 1 95 ? 2.383 -4.750 -4.383 1.00 87.44 95 HIS A N 1
ATOM 716 C CA . HIS A 1 95 ? 1.740 -3.436 -4.320 1.00 87.44 95 HIS A CA 1
ATOM 717 C C . HIS A 1 95 ? 1.899 -2.703 -5.664 1.00 87.44 95 HIS A C 1
ATOM 719 O O . HIS A 1 95 ? 1.166 -3.007 -6.605 1.00 87.44 95 HIS A O 1
ATOM 725 N N . CYS A 1 96 ? 2.890 -1.826 -5.823 1.00 86.88 96 CYS A N 1
ATOM 726 C CA . CYS A 1 96 ? 3.108 -1.097 -7.074 1.00 86.88 96 CYS A CA 1
ATOM 727 C C . CYS A 1 96 ? 3.723 -1.965 -8.183 1.00 86.88 96 CYS A C 1
ATOM 729 O O . CYS A 1 96 ? 4.664 -2.728 -7.960 1.00 86.88 96 CYS A O 1
ATOM 731 N N . ASN A 1 97 ? 3.221 -1.793 -9.407 1.00 91.12 97 ASN A N 1
ATOM 732 C CA . ASN A 1 97 ? 3.884 -2.227 -10.630 1.00 91.12 97 ASN A CA 1
ATOM 733 C C . ASN A 1 97 ? 3.677 -1.190 -11.737 1.00 91.12 97 ASN A C 1
ATOM 735 O O . ASN A 1 97 ? 2.742 -0.390 -11.705 1.00 91.12 97 ASN A O 1
ATOM 739 N N . PHE A 1 98 ? 4.535 -1.240 -12.750 1.00 92.44 98 PHE A N 1
ATOM 740 C CA . PHE A 1 98 ? 4.215 -0.609 -14.016 1.00 92.44 98 PHE A CA 1
ATOM 741 C C . PHE A 1 98 ? 3.351 -1.545 -14.852 1.00 92.44 98 PHE A C 1
ATOM 743 O O . PHE A 1 98 ? 3.713 -2.696 -15.094 1.00 92.44 98 PHE A O 1
ATOM 750 N N . THR A 1 99 ? 2.236 -1.014 -15.341 1.00 90.56 99 THR A N 1
ATOM 751 C CA . THR A 1 99 ? 1.324 -1.707 -16.249 1.00 90.56 99 THR A CA 1
ATOM 752 C C . THR A 1 99 ? 1.194 -0.910 -17.543 1.00 90.56 99 THR A C 1
ATOM 754 O O . THR A 1 99 ? 1.207 0.321 -17.540 1.00 90.56 99 THR A O 1
ATOM 757 N N . ALA A 1 100 ? 1.055 -1.616 -18.661 1.00 92.81 100 ALA A N 1
ATOM 758 C CA . ALA A 1 100 ? 0.798 -1.033 -19.970 1.00 92.81 100 ALA A CA 1
ATOM 759 C C . ALA A 1 100 ? -0.504 -1.583 -20.562 1.00 92.81 100 ALA A C 1
ATOM 761 O O . ALA A 1 100 ? -0.977 -2.652 -20.181 1.00 92.81 100 ALA A O 1
ATOM 762 N N . MET A 1 101 ? -1.071 -0.850 -21.521 1.00 93.31 101 MET A N 1
ATOM 763 C CA . MET A 1 101 ? -2.192 -1.347 -22.320 1.00 93.31 101 MET A CA 1
ATOM 764 C C . MET A 1 101 ? -1.735 -2.521 -23.193 1.00 93.31 101 MET A C 1
ATOM 766 O O . MET A 1 101 ? -0.636 -2.489 -23.745 1.00 93.31 101 MET A O 1
ATOM 770 N N . ASP A 1 102 ? -2.620 -3.493 -23.392 1.00 91.75 102 ASP A N 1
ATOM 771 C CA . ASP A 1 102 ? -2.423 -4.679 -24.241 1.00 91.75 102 ASP A CA 1
ATOM 772 C C . ASP A 1 102 ? -1.960 -4.365 -25.676 1.00 91.75 102 ASP A C 1
ATOM 774 O O . ASP A 1 102 ? -1.211 -5.122 -26.286 1.00 91.75 102 ASP A O 1
ATOM 778 N N . ARG A 1 103 ? -2.364 -3.211 -26.208 1.00 95.44 103 ARG A N 1
ATOM 779 C CA . ARG A 1 103 ? -1.989 -2.715 -27.537 1.00 95.44 103 ARG A CA 1
ATOM 780 C C . ARG A 1 103 ? -0.584 -2.106 -27.632 1.00 95.44 103 ARG A C 1
ATOM 782 O O . ARG A 1 103 ? -0.246 -1.586 -28.695 1.00 95.44 103 ARG A O 1
ATOM 789 N N . LEU A 1 104 ? 0.199 -2.056 -26.549 1.00 96.12 104 LEU A N 1
ATOM 790 C CA . LEU A 1 104 ? 1.572 -1.545 -26.598 1.00 96.12 104 LEU A CA 1
ATOM 791 C C . LEU A 1 104 ? 2.472 -2.567 -27.322 1.00 96.12 104 LEU A C 1
ATOM 793 O O . LEU A 1 104 ? 2.612 -3.687 -26.835 1.00 96.12 104 LEU A O 1
ATOM 797 N N . PRO A 1 105 ? 3.109 -2.215 -28.456 1.00 96.62 105 PRO A N 1
ATOM 798 C CA . PRO A 1 105 ? 3.951 -3.161 -29.184 1.00 96.62 105 PRO A CA 1
ATOM 799 C C . PRO A 1 105 ? 5.176 -3.601 -28.372 1.00 96.62 105 PRO A C 1
ATOM 801 O O . PRO A 1 105 ? 5.841 -2.764 -27.754 1.00 96.62 105 PRO A O 1
ATOM 804 N N . ALA A 1 106 ? 5.524 -4.890 -28.446 1.00 95.44 106 ALA A N 1
ATOM 805 C CA . ALA A 1 106 ? 6.692 -5.466 -27.767 1.00 95.44 106 ALA A CA 1
ATOM 806 C C . ALA A 1 106 ? 8.005 -4.756 -28.146 1.00 95.44 106 ALA A C 1
ATOM 808 O O . ALA A 1 106 ? 8.822 -4.458 -27.285 1.00 95.44 106 ALA A O 1
ATOM 809 N N . GLU A 1 107 ? 8.144 -4.335 -29.407 1.00 97.06 107 GLU A N 1
ATOM 810 C CA . GLU A 1 107 ? 9.281 -3.532 -29.893 1.00 97.06 107 GLU A CA 1
ATOM 811 C C . GLU A 1 107 ? 9.503 -2.213 -29.125 1.00 97.06 107 GLU A C 1
ATOM 813 O O . GLU A 1 107 ? 10.595 -1.649 -29.172 1.00 97.06 107 GLU A O 1
ATOM 818 N N . ARG A 1 108 ? 8.482 -1.709 -28.416 1.00 95.12 108 ARG A N 1
ATOM 819 C CA . ARG A 1 108 ? 8.573 -0.536 -27.535 1.00 95.12 108 ARG A CA 1
ATOM 820 C C . ARG A 1 108 ? 8.627 -0.919 -26.061 1.00 95.12 108 ARG A C 1
ATOM 822 O O . ARG A 1 108 ? 9.341 -0.265 -25.305 1.00 95.12 108 ARG A O 1
ATOM 829 N N . ALA A 1 109 ? 7.864 -1.933 -25.658 1.00 95.69 109 ALA A N 1
ATOM 830 C CA . ALA A 1 109 ? 7.800 -2.376 -24.271 1.00 95.69 109 ALA A CA 1
ATOM 831 C C . ALA A 1 109 ? 9.117 -3.027 -23.819 1.00 95.69 109 ALA A C 1
ATOM 833 O O . ALA A 1 109 ? 9.650 -2.653 -22.776 1.00 95.69 109 ALA A O 1
ATOM 834 N N . ASP A 1 110 ? 9.681 -3.931 -24.623 1.00 96.00 110 ASP A N 1
ATOM 835 C CA . ASP A 1 110 ? 10.843 -4.735 -24.236 1.00 96.00 110 ASP A CA 1
ATOM 836 C C . ASP A 1 110 ? 12.094 -3.881 -23.978 1.00 96.00 110 ASP A C 1
ATOM 838 O O . ASP A 1 110 ? 12.720 -4.069 -22.932 1.00 96.00 110 ASP A O 1
ATOM 842 N N . PRO A 1 111 ? 12.455 -2.890 -24.828 1.00 97.38 111 PRO A N 1
ATOM 843 C CA . PRO A 1 111 ? 13.582 -2.009 -24.529 1.00 97.38 111 PRO A CA 1
ATOM 844 C C . PRO A 1 111 ? 13.373 -1.205 -23.245 1.00 97.38 111 PRO A C 1
ATOM 846 O O . PRO A 1 111 ? 14.309 -1.018 -22.472 1.00 97.38 111 PRO A O 1
ATOM 849 N N . TRP A 1 112 ? 12.145 -0.748 -22.987 1.00 96.00 112 TRP A N 1
ATOM 850 C CA . TRP A 1 112 ? 11.830 0.009 -21.780 1.00 96.00 112 TRP A CA 1
ATOM 851 C C . TRP A 1 112 ? 11.971 -0.853 -20.516 1.00 96.00 112 TRP A C 1
ATOM 853 O O . TRP A 1 112 ? 12.634 -0.434 -19.565 1.00 96.00 112 TRP A O 1
ATOM 863 N N . VAL A 1 113 ? 11.452 -2.087 -20.532 1.00 96.75 113 VAL A N 1
ATOM 864 C CA . VAL A 1 113 ? 11.635 -3.053 -19.434 1.00 96.75 113 VAL A CA 1
ATOM 865 C C . VAL A 1 113 ? 13.119 -3.366 -19.236 1.00 96.75 113 VAL A C 1
ATOM 867 O O . VAL A 1 113 ? 13.613 -3.320 -18.110 1.00 96.75 113 VAL A O 1
ATOM 870 N N . ALA A 1 114 ? 13.857 -3.620 -20.321 1.00 97.69 114 ALA A N 1
ATOM 871 C CA . ALA A 1 114 ? 15.290 -3.892 -20.261 1.00 97.69 114 ALA A CA 1
ATOM 872 C C . ALA A 1 114 ? 16.077 -2.727 -19.637 1.00 97.69 114 ALA A C 1
ATOM 874 O O . ALA A 1 114 ? 16.990 -2.959 -18.846 1.00 97.69 114 ALA A O 1
ATOM 875 N N . HIS A 1 115 ? 15.706 -1.476 -19.933 1.00 96.81 115 HIS A N 1
ATOM 876 C CA . HIS A 1 115 ? 16.329 -0.300 -19.326 1.00 96.81 115 HIS A CA 1
ATOM 877 C C . HIS A 1 115 ? 16.079 -0.194 -17.819 1.00 96.81 115 HIS A C 1
ATOM 879 O O . HIS A 1 115 ? 17.014 0.134 -17.088 1.00 96.81 115 HIS A O 1
ATOM 885 N N . LEU A 1 116 ? 14.865 -0.493 -17.342 1.00 96.81 116 LEU A N 1
ATOM 886 C CA . LEU A 1 116 ? 14.585 -0.531 -15.903 1.00 96.81 116 LEU A CA 1
ATOM 887 C C . LEU A 1 116 ? 15.416 -1.613 -15.208 1.00 96.81 116 LEU A C 1
ATOM 889 O O . LEU A 1 116 ? 16.097 -1.338 -14.223 1.00 96.81 116 LEU A O 1
ATOM 893 N N . LEU A 1 117 ? 15.421 -2.832 -15.749 1.00 97.69 117 LEU A N 1
ATOM 894 C CA . LEU A 1 117 ? 16.137 -3.966 -15.155 1.00 97.69 117 LEU A CA 1
ATOM 895 C C . LEU A 1 117 ? 17.663 -3.802 -15.182 1.00 97.69 117 LEU A C 1
ATOM 897 O O . LEU A 1 117 ? 18.352 -4.364 -14.336 1.00 97.69 117 LEU A O 1
ATOM 901 N N . ALA A 1 118 ? 18.197 -3.019 -16.122 1.00 97.88 118 ALA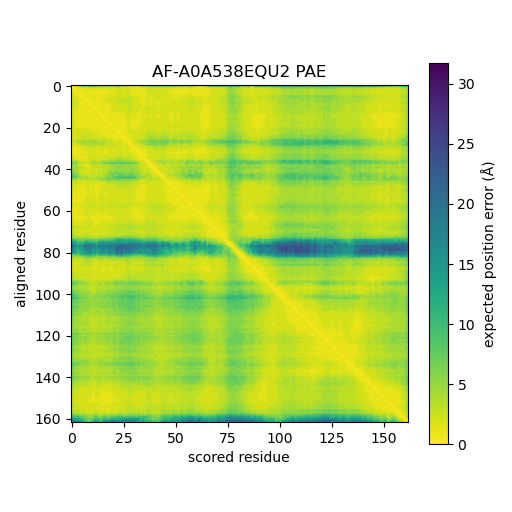 A N 1
ATOM 902 C CA . ALA A 1 118 ? 19.620 -2.696 -16.196 1.00 97.88 118 ALA A CA 1
ATOM 903 C C . ALA A 1 118 ? 20.056 -1.583 -15.222 1.00 97.88 118 ALA A C 1
ATOM 905 O O . ALA A 1 118 ? 21.250 -1.273 -15.140 1.00 97.88 118 ALA A O 1
ATOM 906 N N . MET A 1 119 ? 19.126 -0.951 -14.492 1.00 98.25 119 MET A N 1
ATOM 907 C CA . MET A 1 119 ? 19.493 0.035 -13.478 1.00 98.25 119 MET A CA 1
ATOM 908 C C . MET A 1 119 ? 20.333 -0.611 -12.375 1.00 98.25 119 MET A C 1
ATOM 910 O O . MET A 1 119 ? 20.111 -1.743 -11.961 1.00 98.25 119 MET A O 1
ATOM 914 N N . SER A 1 120 ? 21.308 0.145 -11.876 1.00 97.69 120 SER A N 1
ATOM 915 C CA . SER A 1 120 ? 22.259 -0.325 -10.873 1.00 97.69 120 SER A CA 1
ATOM 916 C C . SER A 1 120 ? 22.337 0.686 -9.749 1.00 97.69 120 SER A C 1
ATOM 918 O O . SER A 1 120 ? 22.517 1.878 -10.000 1.00 97.69 120 SER A O 1
ATOM 920 N 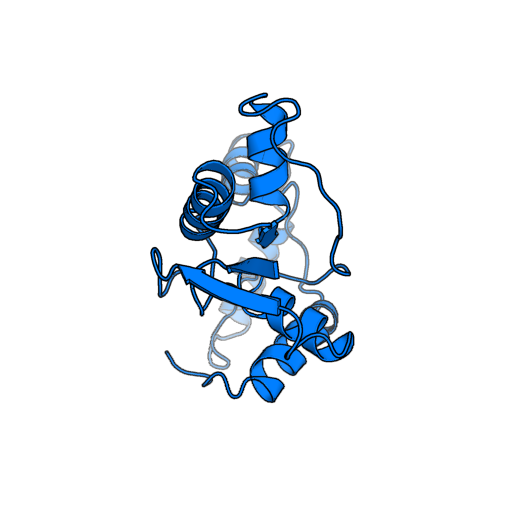N . TRP A 1 121 ? 22.254 0.196 -8.516 1.00 97.69 121 TRP A N 1
ATOM 921 C CA . TRP A 1 121 ? 22.395 1.011 -7.316 1.00 97.69 121 TRP A CA 1
ATOM 922 C C . TRP A 1 121 ? 23.744 1.739 -7.244 1.00 97.69 121 TRP A C 1
ATOM 924 O O . TRP A 1 121 ? 23.843 2.786 -6.608 1.00 97.69 121 TRP A O 1
ATOM 934 N N . ASP A 1 122 ? 24.786 1.225 -7.895 1.00 97.69 122 ASP A N 1
ATOM 935 C CA . ASP A 1 122 ? 26.128 1.815 -7.861 1.00 97.69 122 ASP A CA 1
ATOM 936 C C . ASP A 1 122 ? 26.302 2.976 -8.845 1.00 97.69 122 ASP A C 1
ATOM 938 O O . ASP A 1 122 ? 27.242 3.759 -8.717 1.00 97.69 122 ASP A O 1
ATOM 942 N N . ASN A 1 123 ? 25.379 3.142 -9.797 1.00 98.19 123 ASN A N 1
ATOM 943 C CA . ASN A 1 123 ? 25.344 4.314 -10.662 1.00 98.19 123 ASN A CA 1
ATOM 944 C C . ASN A 1 123 ? 24.548 5.440 -9.967 1.00 98.19 123 ASN A C 1
ATOM 946 O O . ASN A 1 123 ? 23.346 5.270 -9.758 1.00 98.19 123 ASN A O 1
ATOM 950 N N . PRO A 1 124 ? 25.147 6.609 -9.659 1.00 97.81 124 PRO A N 1
ATOM 951 C CA . PRO A 1 124 ? 24.459 7.690 -8.945 1.00 97.81 124 PRO A CA 1
ATOM 952 C C . PRO A 1 124 ? 23.187 8.207 -9.632 1.00 97.81 124 PRO A C 1
ATOM 954 O O . PRO A 1 124 ? 22.218 8.548 -8.954 1.00 97.81 124 PRO A O 1
ATOM 957 N N . ALA A 1 125 ? 23.158 8.238 -10.969 1.00 97.69 125 ALA A N 1
ATOM 958 C CA . ALA A 1 125 ? 21.984 8.681 -11.720 1.00 97.69 125 ALA A CA 1
ATOM 959 C C . ALA A 1 125 ? 20.834 7.668 -11.619 1.00 97.69 125 ALA A C 1
ATOM 961 O O . ALA A 1 125 ? 19.677 8.055 -11.477 1.00 97.69 125 ALA A O 1
ATOM 962 N N . HIS A 1 126 ? 21.155 6.371 -11.638 1.00 98.00 126 HIS A N 1
ATOM 963 C CA . HIS A 1 126 ? 20.169 5.311 -11.425 1.00 98.00 126 HIS A CA 1
ATOM 964 C C . HIS A 1 126 ? 19.702 5.292 -9.971 1.00 98.00 126 HIS A C 1
ATOM 966 O O . HIS A 1 126 ? 18.501 5.278 -9.726 1.00 98.00 126 HIS A O 1
ATOM 972 N N . ARG A 1 127 ? 20.631 5.366 -9.007 1.00 98.12 127 ARG A N 1
ATOM 973 C CA . ARG A 1 127 ? 20.322 5.400 -7.571 1.00 98.12 127 ARG A CA 1
ATOM 974 C C . ARG A 1 127 ? 19.277 6.455 -7.247 1.00 98.12 127 ARG A C 1
ATOM 976 O O . ARG A 1 127 ? 18.326 6.143 -6.548 1.00 98.12 127 ARG A O 1
ATOM 983 N N . ARG A 1 128 ? 19.397 7.658 -7.816 1.00 97.12 128 ARG A N 1
ATOM 984 C CA . ARG A 1 128 ? 18.408 8.719 -7.604 1.00 97.12 128 ARG A CA 1
ATOM 985 C C . ARG A 1 128 ? 16.987 8.297 -7.996 1.00 97.12 128 ARG A C 1
ATOM 987 O O . ARG A 1 128 ? 16.048 8.639 -7.289 1.00 97.12 128 ARG A O 1
ATOM 994 N N . ILE A 1 129 ? 16.826 7.581 -9.109 1.00 96.00 129 ILE A N 1
ATOM 995 C CA . ILE A 1 129 ? 15.525 7.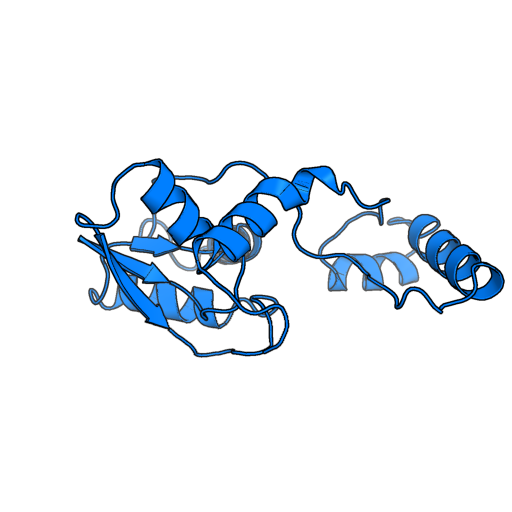067 -9.568 1.00 96.00 129 ILE A CA 1
ATOM 996 C C . ILE A 1 129 ? 15.042 5.956 -8.631 1.00 96.00 129 ILE A C 1
ATOM 998 O O . ILE A 1 129 ? 13.904 5.985 -8.181 1.00 96.00 129 ILE A O 1
ATOM 1002 N N . LEU A 1 130 ? 15.922 5.010 -8.296 1.00 96.25 130 LEU A N 1
ATOM 1003 C CA . LEU A 1 130 ? 15.610 3.885 -7.411 1.00 96.25 130 LEU A CA 1
ATOM 1004 C C . LEU A 1 130 ? 15.166 4.369 -6.014 1.00 96.25 130 LEU A C 1
ATOM 1006 O O . LEU A 1 130 ? 14.203 3.853 -5.460 1.00 96.25 130 LEU A O 1
ATOM 1010 N N . GLU A 1 131 ? 15.813 5.407 -5.477 1.00 93.94 131 GLU A N 1
ATOM 1011 C CA . GLU A 1 131 ? 15.440 6.052 -4.211 1.00 93.94 131 GLU A CA 1
ATOM 1012 C C . GLU A 1 131 ? 14.072 6.736 -4.269 1.00 93.94 131 GLU A C 1
ATOM 1014 O O . GLU A 1 131 ? 13.323 6.656 -3.299 1.00 93.94 131 GLU A O 1
ATOM 1019 N N . LEU A 1 132 ? 13.741 7.402 -5.382 1.00 91.56 132 LEU A N 1
ATOM 1020 C CA . LEU A 1 132 ? 12.428 8.033 -5.563 1.00 91.56 132 LEU A CA 1
ATOM 1021 C C . LEU A 1 132 ? 11.294 7.004 -5.550 1.00 91.56 132 LEU A C 1
ATOM 1023 O O . LEU A 1 132 ? 10.226 7.290 -5.023 1.00 91.56 132 LEU A O 1
ATOM 1027 N N . GLU A 1 133 ? 11.559 5.812 -6.072 1.00 90.50 133 GLU A N 1
ATOM 1028 C CA . GLU A 1 133 ? 10.625 4.681 -6.101 1.00 90.50 133 GLU A CA 1
ATOM 1029 C C . GLU A 1 133 ? 10.738 3.789 -4.846 1.00 90.50 133 GLU A C 1
ATOM 1031 O O . GLU A 1 133 ? 10.075 2.759 -4.742 1.00 90.50 133 GLU A O 1
ATOM 1036 N N . GLY A 1 134 ? 11.599 4.147 -3.884 1.00 89.12 134 GLY A N 1
ATOM 1037 C CA . GLY A 1 134 ? 11.761 3.419 -2.622 1.00 89.12 134 GLY A CA 1
ATOM 1038 C C . GLY A 1 134 ? 12.359 2.011 -2.751 1.00 89.12 134 GLY A C 1
ATOM 1039 O O . GLY A 1 134 ? 12.148 1.174 -1.874 1.00 89.12 134 GLY A O 1
ATOM 1040 N N . LEU A 1 135 ? 13.109 1.723 -3.817 1.00 92.00 135 LEU A N 1
ATOM 1041 C CA . LEU A 1 135 ? 13.628 0.388 -4.133 1.00 92.00 135 LEU A CA 1
ATOM 1042 C C . LEU A 1 135 ? 15.140 0.390 -4.402 1.00 92.00 135 LEU A C 1
ATOM 1044 O O . LEU A 1 135 ? 15.766 1.433 -4.547 1.00 92.00 135 LEU A O 1
ATOM 1048 N N . ARG A 1 136 ? 15.762 -0.797 -4.448 1.00 94.94 136 ARG A N 1
ATOM 1049 C CA . ARG A 1 136 ? 17.202 -0.956 -4.765 1.00 94.94 136 ARG A CA 1
ATOM 1050 C C . ARG A 1 136 ? 17.485 -1.537 -6.145 1.00 94.94 136 ARG A C 1
ATOM 1052 O O . ARG A 1 136 ? 18.601 -1.407 -6.639 1.00 94.94 136 ARG A O 1
ATOM 1059 N N . ALA A 1 137 ? 16.499 -2.195 -6.738 1.00 96.56 137 ALA A N 1
ATOM 1060 C CA . ALA A 1 137 ? 16.559 -2.761 -8.075 1.00 96.56 137 ALA A CA 1
ATOM 1061 C C . ALA A 1 137 ? 15.135 -2.988 -8.582 1.00 96.56 137 ALA A C 1
ATOM 1063 O O . ALA A 1 137 ? 14.250 -3.348 -7.800 1.00 96.56 137 ALA A O 1
ATOM 1064 N N . TRP A 1 138 ? 14.933 -2.810 -9.883 1.00 96.88 138 TRP A N 1
ATOM 1065 C CA . TRP A 1 138 ? 13.704 -3.224 -10.548 1.00 96.88 138 TRP A CA 1
ATOM 1066 C C . TRP A 1 138 ? 13.675 -4.743 -10.705 1.00 96.88 138 TRP A C 1
ATOM 1068 O O . TRP A 1 138 ? 14.711 -5.376 -10.906 1.00 96.88 138 TRP A O 1
ATOM 1078 N N . GLN A 1 139 ? 12.482 -5.326 -10.629 1.00 95.06 139 GLN A N 1
ATOM 1079 C CA . GLN A 1 139 ? 12.267 -6.759 -10.816 1.00 95.06 139 GLN A CA 1
ATOM 1080 C C . GLN A 1 139 ? 11.073 -6.998 -11.736 1.00 95.06 139 GLN A C 1
ATOM 1082 O O . GLN A 1 139 ? 10.194 -6.145 -11.869 1.00 95.06 139 GLN A O 1
ATOM 1087 N N . HIS A 1 140 ? 11.034 -8.177 -12.355 1.00 94.75 140 HIS A N 1
ATOM 1088 C CA . HIS A 1 140 ? 9.829 -8.634 -13.037 1.00 94.75 140 HIS A CA 1
ATOM 1089 C C . HIS A 1 140 ? 8.675 -8.808 -12.036 1.00 94.75 140 HIS A C 1
ATOM 1091 O O . HIS A 1 140 ? 8.915 -9.166 -10.879 1.00 94.75 140 HIS A O 1
ATOM 1097 N N . PRO A 1 141 ? 7.424 -8.572 -12.467 1.00 92.25 141 PRO A N 1
ATOM 1098 C CA . PRO A 1 141 ? 6.277 -8.665 -11.580 1.00 92.25 141 PRO A CA 1
ATOM 1099 C C . PRO A 1 141 ? 6.056 -10.107 -11.108 1.00 92.25 141 PRO A C 1
ATOM 1101 O O . PRO A 1 141 ? 6.169 -11.056 -11.883 1.00 92.25 141 PRO A O 1
ATOM 1104 N N . GLN A 1 142 ? 5.673 -10.258 -9.842 1.00 93.88 142 GLN A N 1
ATOM 1105 C CA . GLN A 1 142 ? 5.210 -11.521 -9.271 1.00 93.88 142 GLN A CA 1
ATOM 1106 C C . GLN A 1 142 ? 3.683 -11.488 -9.202 1.00 93.88 142 GLN A C 1
ATOM 1108 O O . GLN A 1 142 ? 3.103 -11.009 -8.231 1.00 93.88 142 GLN A O 1
ATOM 1113 N N . LEU A 1 143 ? 3.024 -11.943 -10.270 1.00 92.19 143 LEU A N 1
ATOM 1114 C CA . LEU A 1 143 ? 1.573 -11.778 -10.422 1.00 92.19 143 LEU A CA 1
ATOM 1115 C C . LEU A 1 143 ? 0.766 -12.511 -9.339 1.00 92.19 143 LEU A C 1
ATOM 1117 O O . LEU A 1 143 ? -0.245 -11.986 -8.878 1.00 92.19 143 LEU A O 1
ATOM 1121 N N . ASP A 1 144 ? 1.252 -13.656 -8.862 1.00 94.62 144 ASP A N 1
ATOM 1122 C CA . ASP A 1 144 ? 0.597 -14.420 -7.792 1.00 94.62 144 ASP A CA 1
ATOM 1123 C C . ASP A 1 144 ? 0.531 -13.639 -6.467 1.00 94.62 144 ASP A C 1
ATOM 1125 O O . ASP A 1 144 ? -0.387 -13.831 -5.671 1.00 94.62 144 ASP A O 1
ATOM 1129 N N . GLY A 1 145 ? 1.449 -12.688 -6.247 1.00 94.19 145 GLY A N 1
ATOM 1130 C CA . GLY A 1 145 ? 1.455 -11.826 -5.063 1.00 94.19 145 GLY A CA 1
ATOM 1131 C C . GLY A 1 145 ? 0.289 -10.831 -5.001 1.00 94.19 145 GLY A C 1
ATOM 1132 O O . GLY A 1 145 ? 0.106 -10.185 -3.971 1.00 94.19 145 GLY A O 1
ATOM 1133 N N . TYR A 1 146 ? -0.508 -10.711 -6.067 1.00 94.62 146 TYR A N 1
ATOM 1134 C CA . TYR A 1 146 ? -1.716 -9.881 -6.116 1.00 94.62 146 TYR A CA 1
ATOM 1135 C C . TYR A 1 146 ? -3.005 -10.648 -5.792 1.00 94.62 146 TYR A C 1
ATOM 1137 O O . TYR A 1 146 ? -4.069 -10.032 -5.733 1.00 94.62 146 TYR A O 1
ATOM 1145 N N . ALA A 1 147 ? -2.943 -11.970 -5.588 1.00 95.69 147 ALA A N 1
ATOM 1146 C CA . ALA A 1 147 ? -4.132 -12.810 -5.427 1.00 95.69 147 ALA A CA 1
ATOM 1147 C C . ALA A 1 147 ? -5.065 -12.319 -4.306 1.00 95.69 147 ALA A C 1
ATOM 1149 O O . ALA A 1 147 ? -6.254 -12.119 -4.546 1.00 95.69 147 ALA A O 1
ATOM 1150 N N . SER A 1 148 ? -4.519 -12.010 -3.124 1.00 95.75 148 SER A N 1
ATOM 1151 C CA . SER A 1 148 ? -5.303 -11.500 -1.989 1.00 95.75 148 SER A CA 1
ATOM 1152 C C . SER A 1 148 ? -5.980 -10.161 -2.286 1.00 95.75 148 SER A C 1
ATOM 1154 O O . SER A 1 148 ? -7.104 -9.924 -1.850 1.00 95.75 148 SER A O 1
ATOM 1156 N N . LEU A 1 149 ? -5.335 -9.289 -3.067 1.00 95.25 149 LEU A N 1
ATOM 1157 C CA . LEU A 1 149 ? -5.926 -8.015 -3.466 1.00 95.25 149 LEU A CA 1
ATOM 1158 C C . LEU A 1 149 ? -7.078 -8.223 -4.454 1.00 95.25 149 LEU A C 1
ATOM 1160 O O . LEU A 1 149 ? -8.122 -7.592 -4.302 1.00 95.25 149 LEU A O 1
ATOM 1164 N N . PHE A 1 150 ? -6.926 -9.119 -5.432 1.00 94.75 150 PHE A N 1
ATOM 1165 C CA . PHE A 1 150 ? -8.010 -9.446 -6.362 1.00 94.75 150 PHE A CA 1
ATOM 1166 C C . PHE A 1 150 ? -9.205 -10.085 -5.653 1.00 94.75 150 PHE A C 1
ATOM 1168 O O . PHE A 1 150 ? -10.345 -9.698 -5.915 1.00 94.75 150 PHE A O 1
ATOM 1175 N N . GLU A 1 151 ? -8.955 -11.011 -4.727 1.00 96.25 151 GLU A N 1
ATOM 1176 C CA . GLU A 1 151 ? -9.994 -11.601 -3.882 1.00 96.25 151 GLU A CA 1
ATOM 1177 C C . GLU A 1 151 ? -10.709 -10.529 -3.055 1.00 96.25 151 GLU A C 1
ATOM 1179 O O . GLU A 1 151 ? -11.937 -10.460 -3.072 1.00 96.25 151 GLU A O 1
ATOM 1184 N N . ALA A 1 152 ? -9.955 -9.641 -2.399 1.00 96.94 152 ALA A N 1
ATOM 1185 C CA . ALA A 1 152 ? -10.501 -8.545 -1.607 1.00 96.94 152 ALA A CA 1
ATOM 1186 C C . ALA A 1 152 ? -11.377 -7.596 -2.440 1.00 96.94 152 ALA A C 1
ATOM 1188 O O . ALA A 1 152 ? -12.480 -7.248 -2.015 1.00 96.94 152 ALA A O 1
ATOM 1189 N N . VAL A 1 153 ? -10.912 -7.201 -3.629 1.00 95.19 153 VAL A N 1
ATOM 1190 C CA . VAL A 1 153 ? -11.645 -6.342 -4.575 1.00 95.19 153 VAL A CA 1
ATOM 1191 C C . VAL A 1 153 ? -12.948 -7.004 -5.018 1.00 95.19 153 VAL A C 1
ATOM 1193 O O . VAL A 1 153 ? -14.001 -6.364 -4.975 1.00 95.19 153 VAL A O 1
ATOM 1196 N N . ALA A 1 154 ? -12.897 -8.285 -5.399 1.00 95.44 154 ALA A N 1
ATOM 1197 C CA . ALA A 1 154 ? -14.068 -9.038 -5.837 1.00 95.44 154 ALA A CA 1
ATOM 1198 C C . ALA A 1 154 ? -15.091 -9.208 -4.705 1.00 95.44 154 ALA A C 1
ATOM 1200 O O . ALA A 1 154 ? -16.276 -8.936 -4.890 1.00 95.44 154 ALA A O 1
ATOM 1201 N N . GLN A 1 155 ? -14.625 -9.602 -3.521 1.00 95.75 155 GLN A N 1
ATOM 1202 C CA . GLN A 1 155 ? -15.454 -9.804 -2.337 1.00 95.75 155 GLN A CA 1
ATOM 1203 C C . GLN A 1 155 ? -16.152 -8.511 -1.889 1.00 95.75 155 GLN A C 1
ATOM 1205 O O . GLN A 1 155 ? -17.312 -8.539 -1.485 1.00 95.75 155 GLN A O 1
ATOM 1210 N N . GLN A 1 156 ? -15.460 -7.372 -1.972 1.00 94.88 156 GLN A N 1
ATOM 1211 C CA . GLN A 1 156 ? -15.996 -6.067 -1.575 1.00 94.88 156 GLN A CA 1
ATOM 1212 C C . GLN A 1 156 ? -16.810 -5.381 -2.683 1.00 94.88 156 GLN A C 1
ATOM 1214 O O . GLN A 1 156 ? -17.357 -4.302 -2.456 1.00 94.88 156 GLN A O 1
ATOM 1219 N N . GLY A 1 157 ? -16.903 -5.979 -3.877 1.00 94.69 157 GLY A N 1
ATOM 1220 C CA . GLY A 1 157 ? -17.629 -5.406 -5.010 1.00 94.69 157 GLY A CA 1
ATOM 1221 C C . GLY A 1 157 ? -17.034 -4.085 -5.507 1.00 94.69 157 GLY A C 1
ATOM 1222 O O . GLY A 1 157 ? -17.774 -3.216 -5.971 1.00 94.69 157 GLY A O 1
ATOM 1223 N N . ILE A 1 158 ? -15.714 -3.909 -5.387 1.00 91.81 158 ILE A N 1
ATOM 1224 C CA . ILE A 1 158 ? -15.034 -2.690 -5.834 1.00 91.81 158 ILE A CA 1
ATOM 1225 C C . ILE A 1 158 ? -15.025 -2.677 -7.370 1.00 91.81 158 ILE A C 1
ATOM 1227 O O . ILE A 1 158 ? -14.568 -3.643 -7.990 1.00 91.81 158 ILE A O 1
ATOM 1231 N N . PRO A 1 159 ? -15.535 -1.613 -8.015 1.00 86.50 159 PRO A N 1
ATOM 1232 C CA . PRO A 1 159 ? -15.607 -1.569 -9.463 1.00 86.50 159 PRO A CA 1
ATOM 1233 C C . PRO A 1 159 ? -14.201 -1.473 -10.080 1.00 86.50 159 PRO A C 1
ATOM 1235 O O . PRO A 1 159 ? -13.321 -0.815 -9.527 1.00 86.50 159 PRO A O 1
ATOM 1238 N N . PRO A 1 160 ? -13.990 -2.036 -11.284 1.00 75.38 160 PRO A N 1
ATOM 1239 C CA . PRO A 1 160 ? -12.720 -1.917 -12.005 1.00 75.38 160 PRO A CA 1
ATOM 1240 C C . PRO A 1 160 ? -12.456 -0.494 -12.531 1.00 75.38 1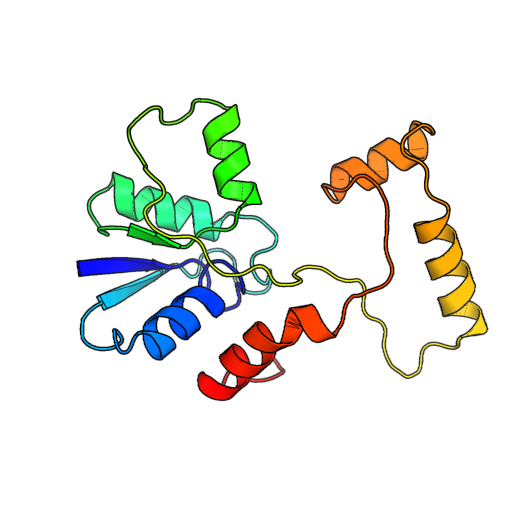60 PRO A C 1
ATOM 1242 O O . PRO A 1 160 ? -11.432 -0.245 -13.163 1.00 75.38 160 PRO A O 1
ATOM 1245 N N . ARG A 1 161 ? -13.407 0.428 -12.343 1.00 71.75 161 ARG A N 1
ATOM 1246 C CA . ARG A 1 161 ? -13.343 1.826 -12.766 1.00 71.75 161 ARG A CA 1
ATOM 1247 C C . ARG A 1 161 ? -13.788 2.693 -11.595 1.00 71.75 161 ARG A C 1
ATOM 1249 O O . ARG A 1 161 ? -14.873 2.459 -11.063 1.00 71.75 161 ARG A O 1
ATOM 1256 N N . TRP A 1 162 ? -12.943 3.651 -11.234 1.00 59.38 162 TRP A N 1
ATOM 1257 C CA . TRP A 1 162 ? -13.231 4.706 -10.266 1.00 59.38 162 TRP A CA 1
ATOM 1258 C C . TRP A 1 162 ? -13.739 5.958 -10.975 1.00 59.38 162 TRP A C 1
ATOM 1260 O O . TRP A 1 162 ? -13.240 6.240 -12.090 1.00 59.38 162 TRP A O 1
#

Radius of gyration: 18.01 Å; Cα contacts (8 Å, |Δi|>4): 199; chains: 1; bounding box: 46×27×53 Å

Solvent-accessible surface area (backbone atoms only — not comparable to full-atom values): 9616 Å² total; per-residue (Å²): 97,30,38,17,18,9,15,78,62,7,50,56,18,26,41,45,54,52,40,54,35,48,78,69,70,36,65,92,62,46,46,79,45,74,36,72,77,48,74,92,48,48,54,75,80,48,60,19,31,53,54,13,47,47,31,32,78,70,69,73,21,79,37,57,37,56,42,68,69,56,54,53,52,45,61,72,67,57,74,52,82,84,76,68,77,89,88,78,80,80,84,88,64,57,81,91,78,91,82,78,65,89,85,62,53,61,90,60,49,52,61,54,53,51,54,49,56,66,46,41,60,87,40,69,77,41,29,55,55,31,55,76,71,75,46,74,64,62,75,84,85,62,70,77,39,37,51,68,56,54,52,29,35,63,75,69,64,57,66,100,67,133

pLDDT: mean 92.43, std 7.77, range [59.38, 98.25]

Nearest PDB structures (foldseek):
  5lq8-assembly1_A  TM=7.522E-01  e=4.526E-03  Prochlorococcus marinus str. MIT 9301
  6x6b-assembly1_A  TM=7.750E-01  e=1.673E-02  Chrysiogenes arsenatis

Foldseek 3Di:
DEEEFFACLALQRHLLVVLVCVVVVCNVVYHYDYDNPDPPCNCVPCPRQVVRVVCCVVVVGVYGGGDPVVVVVCVVVVVDVPSDDDPDDDDAADDDDDDDDPPDDCVPVVVVLVVQQPQACPDPVSVVVCVVVPHGGDDDDPVVRCVSVVVSCVVVVPDPPD

Sequence (162 aa):
RRLALGSRDSAQAAILPVHYLHQAGLDAAVDLLRIDSDLGKHGDTGRSELDAIRAVLDERADAAAIGITTWEAIGRDELMPGALAEFWRSPTYCHCNFTAMDRLPAERADPWVAHLLAMSWDNPAHRRILELEGLRAWQHPQLDGYASLFEAVAQQGIPPRW

Secondary structure (DSSP, 8-state):
-EEEE--TT-IIIIIHHHHHHHHTT-TTT-EEEE--SSTTSTTTTSHHHHHHHHHHHTTS-SEE---HHHHHHHHHTTSSTTT------PPP---------TTS-HHHHHHHHHHHHT--TTSHHHHHHHHHTT-SS-----GGGGHHHHHHHHHTT--S--